Protein AF-A0A7V1U811-F1 (afdb_monomer_lite)

Structure (mmCIF, N/CA/C/O backbone):
data_AF-A0A7V1U811-F1
#
_entry.id   AF-A0A7V1U811-F1
#
loop_
_atom_site.group_PDB
_atom_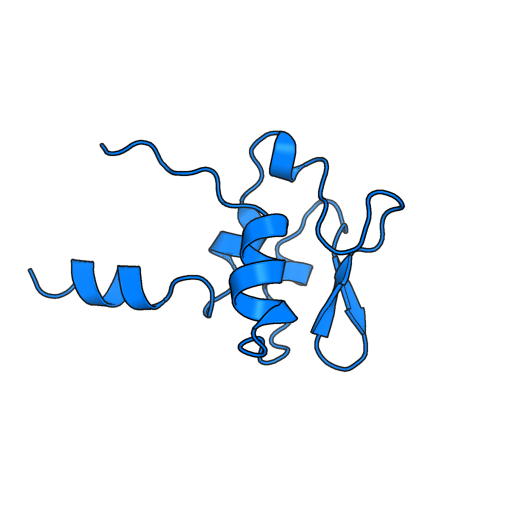site.id
_atom_site.type_symbol
_atom_site.label_atom_id
_atom_site.label_alt_id
_atom_site.label_comp_id
_atom_site.label_asym_id
_atom_site.label_entity_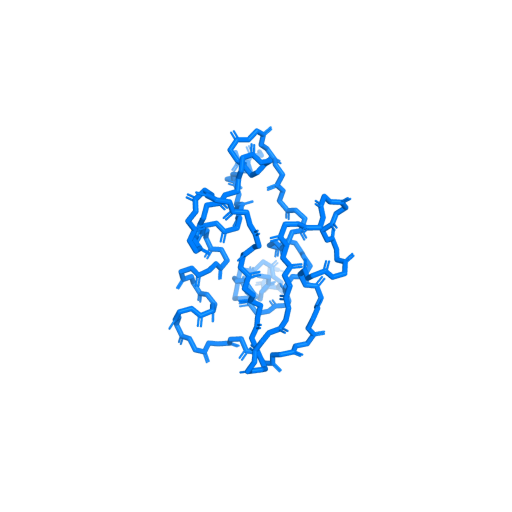id
_atom_site.label_seq_id
_atom_site.pdbx_PDB_ins_code
_atom_site.Cartn_x
_atom_site.Cartn_y
_atom_site.Cartn_z
_atom_site.occupancy
_atom_site.B_iso_or_equiv
_atom_site.auth_seq_id
_atom_site.auth_comp_id
_atom_site.auth_asym_id
_atom_site.auth_atom_id
_atom_site.pdbx_PDB_model_num
ATOM 1 N N . MET A 1 1 ? 10.917 14.079 20.013 1.00 42.53 1 MET A N 1
ATOM 2 C CA . MET A 1 1 ? 10.414 13.596 18.714 1.00 42.53 1 MET A CA 1
ATOM 3 C C . MET A 1 1 ? 10.894 12.162 18.587 1.00 42.53 1 MET A C 1
ATOM 5 O O . MET A 1 1 ? 12.098 11.974 18.458 1.00 42.53 1 MET A O 1
ATOM 9 N N . ALA A 1 2 ? 10.025 11.167 18.772 1.00 49.22 2 ALA A N 1
ATOM 10 C CA . ALA A 1 2 ? 10.405 9.785 18.473 1.00 49.22 2 ALA A CA 1
ATOM 11 C C . ALA A 1 2 ? 10.816 9.695 16.987 1.00 49.22 2 ALA A C 1
ATOM 13 O O . ALA A 1 2 ? 10.305 10.494 16.190 1.00 49.22 2 ALA A O 1
ATOM 14 N N . PRO A 1 3 ? 11.749 8.808 16.597 1.00 49.06 3 PRO A N 1
ATOM 15 C CA . PRO A 1 3 ? 12.026 8.572 15.187 1.00 49.06 3 PRO A CA 1
ATOM 16 C C . PRO A 1 3 ? 10.706 8.236 14.493 1.00 49.06 3 PRO A C 1
ATOM 18 O O . PRO A 1 3 ? 9.950 7.395 14.973 1.00 49.06 3 PRO A O 1
ATOM 21 N N . LYS A 1 4 ? 10.391 8.932 13.400 1.00 56.09 4 LYS A N 1
ATOM 22 C CA . LYS A 1 4 ? 9.261 8.543 12.563 1.00 56.09 4 LYS A CA 1
ATOM 23 C C . LYS A 1 4 ? 9.677 7.242 11.885 1.00 56.09 4 LYS A C 1
ATOM 25 O O . LYS A 1 4 ? 10.463 7.288 10.942 1.00 56.09 4 LYS A O 1
ATOM 30 N N . GLU A 1 5 ? 9.224 6.112 12.422 1.00 75.81 5 GLU A N 1
ATOM 31 C CA . GLU A 1 5 ? 9.349 4.805 11.776 1.00 75.81 5 GLU A CA 1
ATOM 32 C C . GLU A 1 5 ? 8.911 4.971 10.312 1.00 75.81 5 GLU A C 1
ATOM 34 O O . GLU A 1 5 ? 7.818 5.477 10.033 1.00 75.81 5 GLU A O 1
ATOM 39 N N . ASN A 1 6 ? 9.806 4.675 9.367 1.00 85.88 6 ASN A N 1
ATOM 40 C CA . ASN A 1 6 ? 9.535 4.877 7.946 1.00 85.88 6 ASN A CA 1
ATOM 41 C C . ASN A 1 6 ? 8.652 3.737 7.432 1.00 85.88 6 ASN A C 1
ATOM 43 O O . ASN A 1 6 ? 9.159 2.757 6.891 1.00 85.88 6 ASN A O 1
ATOM 47 N N . THR A 1 7 ? 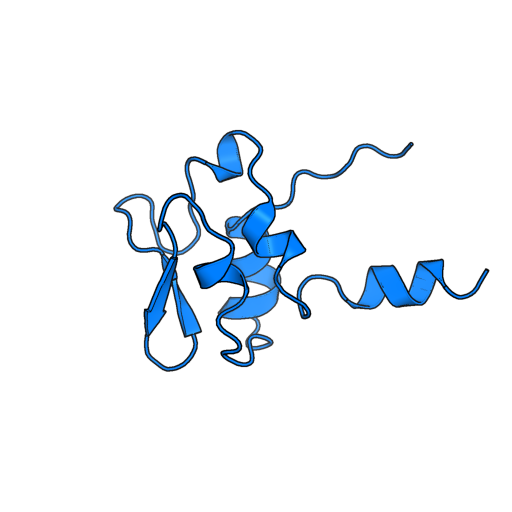7.343 3.870 7.634 1.00 95.00 7 THR A N 1
ATOM 48 C CA . THR A 1 7 ? 6.356 2.907 7.144 1.00 95.00 7 THR A CA 1
ATOM 49 C C . THR A 1 7 ? 6.200 3.010 5.631 1.00 95.00 7 THR A C 1
ATOM 51 O O . THR A 1 7 ? 6.164 4.104 5.065 1.00 95.00 7 THR A O 1
ATOM 54 N N . GLN A 1 8 ? 6.087 1.868 4.964 1.00 97.00 8 GLN A N 1
ATOM 55 C CA . GLN A 1 8 ? 6.035 1.774 3.511 1.00 97.00 8 GLN A CA 1
ATOM 56 C C . GLN A 1 8 ? 5.044 0.703 3.026 1.00 97.00 8 GLN A C 1
ATOM 58 O O . GLN A 1 8 ? 4.236 0.183 3.793 1.00 97.00 8 GLN A O 1
ATOM 63 N N . TRP A 1 9 ? 5.077 0.385 1.724 1.00 97.88 9 TRP A N 1
ATOM 64 C CA . TRP A 1 9 ? 4.163 -0.591 1.119 1.00 97.88 9 TRP A CA 1
ATOM 65 C C . TRP A 1 9 ? 4.222 -1.958 1.802 1.00 97.88 9 TRP A C 1
ATOM 67 O O . TRP A 1 9 ? 3.170 -2.546 2.014 1.00 97.88 9 TRP A O 1
ATOM 77 N N . TYR A 1 10 ? 5.415 -2.419 2.189 1.00 97.81 10 TYR A N 1
ATOM 78 C CA . TYR A 1 10 ? 5.580 -3.669 2.930 1.00 97.81 10 TYR A CA 1
ATOM 79 C C . TYR A 1 10 ? 4.687 -3.704 4.180 1.00 97.81 10 TYR A C 1
ATOM 81 O O . TYR A 1 10 ? 3.875 -4.613 4.337 1.00 97.81 10 TYR A O 1
ATOM 89 N N . ASP A 1 11 ? 4.755 -2.669 5.021 1.00 97.81 11 ASP A N 1
ATOM 90 C CA . ASP A 1 11 ? 3.953 -2.589 6.246 1.00 97.81 11 ASP A CA 1
ATOM 91 C C . ASP A 1 11 ? 2.456 -2.527 5.925 1.00 97.81 11 ASP A C 1
ATOM 93 O O . ASP A 1 11 ? 1.657 -3.238 6.528 1.00 97.81 11 ASP A O 1
ATOM 97 N N . LEU A 1 12 ? 2.061 -1.723 4.929 1.00 97.75 12 LEU A N 1
ATOM 98 C CA . LEU A 1 12 ? 0.660 -1.623 4.516 1.00 97.75 12 LEU A CA 1
ATOM 99 C C . LEU A 1 12 ? 0.111 -2.957 3.990 1.00 97.75 12 LEU A C 1
ATOM 101 O O . LEU A 1 12 ? -1.027 -3.322 4.290 1.00 97.75 12 LEU A O 1
ATOM 105 N N . TYR A 1 13 ? 0.901 -3.667 3.186 1.00 98.44 13 TYR A N 1
ATOM 106 C CA . TYR A 1 13 ? 0.524 -4.953 2.621 1.00 98.44 13 TYR A CA 1
ATOM 107 C C . TYR A 1 13 ? 0.287 -5.969 3.740 1.00 98.44 13 TYR A C 1
ATOM 109 O O . TYR A 1 13 ? -0.810 -6.514 3.832 1.00 98.44 13 TYR A O 1
ATOM 117 N N . HIS A 1 14 ? 1.262 -6.151 4.632 1.00 98.25 14 HIS A N 1
ATOM 118 C CA . HIS A 1 14 ? 1.191 -7.142 5.709 1.00 98.25 14 HIS A CA 1
ATOM 119 C C . HIS A 1 14 ? 0.141 -6.786 6.774 1.00 98.25 14 HIS A C 1
ATOM 121 O O . HIS A 1 14 ? -0.649 -7.637 7.176 1.00 98.25 14 HIS A O 1
ATOM 127 N N . GLU A 1 15 ? 0.064 -5.523 7.201 1.00 97.19 15 GLU A N 1
ATOM 128 C CA . GLU A 1 15 ? -0.827 -5.117 8.299 1.00 97.19 15 GLU A CA 1
ATOM 129 C C . GLU A 1 15 ? -2.279 -4.881 7.862 1.00 97.19 15 GLU A C 1
ATOM 131 O O . GLU A 1 15 ? -3.181 -4.959 8.695 1.00 97.19 15 GLU A O 1
ATOM 136 N N . VAL A 1 16 ? -2.542 -4.587 6.581 1.00 97.25 16 VAL A N 1
ATOM 137 C CA . VAL A 1 16 ? -3.896 -4.228 6.114 1.00 97.25 16 VAL A CA 1
ATOM 138 C C . VAL A 1 16 ? -4.395 -5.128 4.991 1.00 97.25 16 VAL A C 1
ATOM 140 O O . VAL A 1 16 ? -5.546 -5.570 5.036 1.00 97.25 16 VAL A O 1
ATOM 143 N N . VAL A 1 17 ? -3.587 -5.379 3.961 1.00 97.69 17 VAL A N 1
ATOM 144 C CA . VAL A 1 17 ? -4.044 -6.102 2.761 1.00 97.69 17 VAL A CA 1
ATOM 145 C C . VAL A 1 17 ? -4.113 -7.603 3.025 1.00 97.69 17 VAL A C 1
ATOM 147 O O . VAL A 1 17 ? -5.181 -8.197 2.871 1.00 97.69 17 VAL A O 1
ATOM 150 N N . GLU A 1 18 ? -3.009 -8.200 3.464 1.00 97.94 18 GLU A N 1
ATOM 151 C CA . GLU A 1 18 ? -2.909 -9.623 3.788 1.00 97.94 18 GLU A CA 1
ATOM 152 C C . GLU A 1 18 ? -3.748 -9.974 5.023 1.00 97.94 18 GLU A C 1
ATOM 154 O O . GLU A 1 18 ? -4.461 -10.977 5.025 1.00 97.94 18 GLU A O 1
ATOM 159 N N . ALA A 1 19 ? -3.778 -9.085 6.021 1.00 96.69 19 ALA A N 1
ATOM 160 C CA . ALA A 1 19 ? -4.620 -9.221 7.210 1.00 96.69 19 ALA A CA 1
ATOM 161 C C . ALA A 1 19 ? -6.138 -9.118 6.934 1.00 96.69 19 ALA A C 1
ATOM 163 O O . ALA A 1 19 ? -6.946 -9.320 7.841 1.00 96.69 19 ALA A O 1
ATOM 164 N N . GLY A 1 20 ? -6.555 -8.782 5.705 1.00 96.06 20 GLY A N 1
ATOM 165 C CA . GLY A 1 20 ? -7.969 -8.692 5.324 1.00 96.06 20 GLY A CA 1
ATOM 166 C C . GLY A 1 20 ? -8.708 -7.468 5.879 1.00 96.06 20 GLY A C 1
ATOM 167 O O . GLY A 1 20 ? -9.938 -7.453 5.903 1.00 96.06 20 GLY A O 1
ATOM 168 N N . LEU A 1 21 ? -7.986 -6.434 6.318 1.00 96.19 21 LEU A N 1
ATOM 169 C CA . LEU A 1 21 ? -8.559 -5.179 6.824 1.00 96.19 21 LEU A CA 1
ATOM 170 C C . LEU A 1 21 ? -8.832 -4.155 5.712 1.00 96.19 21 LEU A C 1
ATOM 172 O O . LEU A 1 21 ? -9.558 -3.179 5.932 1.00 96.19 21 LEU A O 1
ATOM 176 N N . CYS A 1 22 ? -8.250 -4.358 4.527 1.00 97.12 22 CYS A N 1
ATOM 177 C CA . CYS A 1 22 ? -8.482 -3.521 3.357 1.00 97.12 22 CYS A CA 1
ATOM 178 C C . CYS A 1 22 ? -9.958 -3.556 2.930 1.00 97.12 22 CYS A C 1
ATOM 180 O O . CYS A 1 22 ? -10.536 -4.621 2.729 1.00 97.12 22 CYS A O 1
ATOM 182 N N . THR A 1 23 ? -10.558 -2.381 2.732 1.00 96.44 23 THR A N 1
ATOM 183 C CA . THR A 1 23 ? -11.961 -2.231 2.307 1.00 96.44 23 THR A CA 1
ATOM 184 C C . THR A 1 23 ? -12.117 -1.750 0.861 1.00 96.44 23 THR A C 1
ATOM 186 O O . THR A 1 23 ? -13.197 -1.310 0.476 1.00 96.44 23 THR A O 1
ATOM 189 N N . GLY A 1 24 ? -11.045 -1.779 0.061 1.00 97.00 24 GLY A N 1
ATOM 190 C CA . GLY A 1 24 ? -11.101 -1.411 -1.358 1.00 97.00 24 GLY A CA 1
ATOM 191 C C . GLY A 1 24 ? -11.327 0.083 -1.638 1.00 97.00 24 GLY A C 1
ATOM 192 O O . GLY A 1 24 ? -11.835 0.437 -2.694 1.00 97.00 24 GLY A O 1
ATOM 193 N N . CYS A 1 25 ? -10.956 0.993 -0.725 1.00 97.44 25 CYS A N 1
ATOM 194 C CA . CYS A 1 25 ? -11.194 2.437 -0.903 1.00 97.44 25 CYS A CA 1
ATOM 195 C C . CYS A 1 25 ? -10.285 3.122 -1.943 1.00 97.44 25 CYS A C 1
ATOM 197 O O . CYS A 1 25 ? -10.495 4.291 -2.254 1.00 97.44 25 CYS A O 1
ATOM 199 N N . THR A 1 26 ? -9.265 2.430 -2.461 1.00 98.19 26 THR A N 1
ATOM 200 C CA . THR A 1 26 ? -8.294 2.904 -3.476 1.00 98.19 26 THR A CA 1
ATOM 201 C C . THR A 1 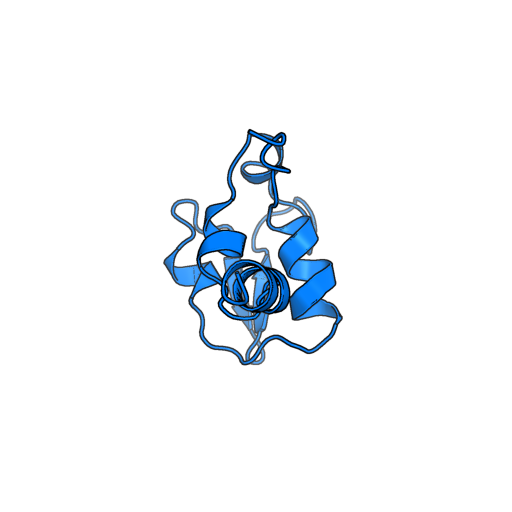26 ? -7.401 4.092 -3.077 1.00 98.19 26 THR A C 1
ATOM 203 O O . THR A 1 26 ? -6.574 4.525 -3.877 1.00 98.19 26 THR A O 1
ATOM 206 N N . ALA A 1 27 ? -7.473 4.582 -1.834 1.00 98.12 27 ALA A N 1
ATOM 207 C CA . ALA A 1 27 ? -6.698 5.744 -1.385 1.00 98.12 27 ALA A CA 1
ATOM 208 C C . ALA A 1 27 ? -5.175 5.569 -1.551 1.00 98.12 27 ALA A C 1
ATOM 210 O O . ALA A 1 27 ? -4.499 6.478 -2.028 1.00 98.12 27 ALA A O 1
ATOM 211 N N . CYS A 1 28 ? -4.634 4.390 -1.225 1.00 98.38 28 CYS A N 1
ATOM 212 C CA . CYS A 1 28 ? -3.206 4.091 -1.384 1.00 98.38 28 CYS A CA 1
ATOM 213 C C . CYS A 1 28 ? -2.743 4.111 -2.850 1.00 98.38 28 CYS A C 1
ATOM 215 O O . CYS A 1 28 ? -1.606 4.494 -3.118 1.00 98.38 28 CYS A O 1
ATOM 217 N N . ILE A 1 29 ? -3.623 3.737 -3.784 1.00 98.31 29 ILE A N 1
ATOM 218 C CA . ILE A 1 29 ? -3.348 3.712 -5.225 1.00 98.31 29 ILE A CA 1
ATOM 219 C C . ILE A 1 29 ? -3.276 5.142 -5.751 1.00 98.31 29 ILE A C 1
ATOM 221 O O . ILE A 1 29 ? -2.273 5.530 -6.341 1.00 98.31 29 ILE A O 1
ATOM 225 N N . VAL A 1 30 ? -4.303 5.948 -5.464 1.00 98.25 30 VAL A N 1
ATOM 226 C CA . VAL A 1 30 ? -4.371 7.357 -5.889 1.00 98.25 30 VAL A CA 1
ATOM 227 C C . VAL A 1 30 ? -3.224 8.178 -5.295 1.00 98.25 30 VAL A C 1
ATOM 229 O O . VAL A 1 30 ? -2.682 9.058 -5.958 1.00 98.25 30 VAL A O 1
ATOM 232 N N . ALA A 1 31 ? -2.825 7.883 -4.056 1.00 98.12 31 ALA A N 1
ATOM 233 C CA . ALA A 1 31 ? -1.734 8.580 -3.385 1.00 98.12 31 ALA A CA 1
ATOM 234 C C . ALA A 1 31 ? -0.337 8.211 -3.910 1.00 98.12 31 ALA A C 1
ATOM 236 O O . ALA A 1 31 ? 0.622 8.907 -3.581 1.00 98.12 31 ALA A O 1
ATOM 237 N N . CYS A 1 32 ? -0.183 7.128 -4.679 1.00 98.19 32 CYS A N 1
ATOM 238 C CA . CYS A 1 32 ? 1.117 6.681 -5.170 1.00 98.19 32 CYS A CA 1
ATOM 239 C C . CYS A 1 32 ? 1.519 7.452 -6.446 1.00 98.19 32 CYS A C 1
ATOM 241 O O . CYS A 1 32 ? 1.015 7.140 -7.524 1.00 98.19 32 CYS A O 1
ATOM 243 N N . PRO A 1 33 ? 2.486 8.394 -6.399 1.00 97.81 33 PRO A N 1
ATOM 244 C CA . PRO A 1 33 ? 2.875 9.168 -7.584 1.00 97.81 33 PRO A CA 1
ATOM 245 C C . PRO A 1 33 ? 3.697 8.347 -8.590 1.00 97.81 33 PRO A C 1
ATOM 247 O O . PRO A 1 33 ? 3.926 8.780 -9.716 1.00 97.81 33 PRO A O 1
ATOM 250 N N . PHE A 1 34 ? 4.175 7.174 -8.171 1.00 97.50 34 PHE A N 1
ATOM 251 C CA . PHE A 1 34 ? 5.026 6.289 -8.962 1.00 97.50 34 PHE A CA 1
ATOM 252 C C . PHE A 1 34 ? 4.243 5.160 -9.639 1.00 97.50 34 PHE A C 1
ATOM 254 O O . PHE A 1 34 ? 4.850 4.351 -10.331 1.00 97.50 34 PHE A O 1
ATOM 261 N N . HIS A 1 35 ? 2.918 5.100 -9.445 1.00 96.44 35 HIS A N 1
ATOM 262 C CA . HIS A 1 35 ? 2.046 4.064 -10.012 1.00 96.44 35 HIS A CA 1
ATOM 263 C C . HIS A 1 35 ? 2.518 2.629 -9.702 1.00 96.44 35 HIS A C 1
ATOM 265 O O . HIS A 1 35 ? 2.378 1.727 -10.521 1.00 96.44 35 HIS A O 1
ATOM 271 N N . VAL A 1 36 ? 3.088 2.417 -8.508 1.00 98.19 36 VAL A N 1
ATOM 272 C CA . VAL A 1 36 ? 3.535 1.090 -8.037 1.00 98.19 36 VAL A CA 1
ATOM 273 C C . VAL A 1 36 ? 2.344 0.181 -7.731 1.00 98.19 36 VAL A C 1
ATOM 275 O O . VAL A 1 36 ? 2.469 -1.037 -7.814 1.00 98.19 36 VAL A O 1
ATOM 278 N N . LEU A 1 37 ? 1.200 0.767 -7.369 1.00 98.38 37 LEU A N 1
ATOM 279 C CA . LEU A 1 37 ? 0.003 0.041 -6.959 1.00 98.38 37 LEU A CA 1
ATOM 280 C C . LEU A 1 37 ? -1.085 0.111 -8.035 1.00 98.38 37 LEU A C 1
ATOM 282 O O . LEU A 1 37 ? -1.349 1.179 -8.586 1.00 98.38 37 LEU A O 1
ATOM 286 N N . GLY A 1 38 ? -1.738 -1.021 -8.277 1.00 98.00 38 GLY A N 1
ATOM 287 C CA . GLY A 1 38 ? -2.936 -1.186 -9.095 1.00 98.00 38 GLY A CA 1
ATOM 288 C C . GLY A 1 38 ? -4.109 -1.715 -8.275 1.00 98.00 38 GLY A C 1
ATOM 289 O O . GLY A 1 38 ? -4.043 -1.764 -7.046 1.00 98.00 38 GLY A O 1
ATOM 290 N N . TYR A 1 39 ? -5.192 -2.102 -8.950 1.00 97.81 39 TYR A N 1
ATOM 291 C CA . TYR A 1 39 ? -6.426 -2.565 -8.313 1.00 97.81 39 TYR A CA 1
ATOM 292 C C . TYR A 1 39 ? -6.959 -3.828 -8.985 1.00 97.81 39 TYR A C 1
ATOM 294 O O . TYR A 1 39 ? -7.325 -3.788 -10.158 1.00 97.81 39 TYR A O 1
ATOM 302 N N . GLU A 1 40 ? -7.047 -4.919 -8.229 1.00 97.38 40 GLU A N 1
ATOM 303 C CA . GLU A 1 40 ? -7.559 -6.215 -8.685 1.00 97.38 40 GLU A CA 1
ATOM 304 C C . GLU A 1 40 ? -8.387 -6.858 -7.570 1.00 97.38 40 GLU A C 1
ATOM 306 O O . GLU A 1 40 ? -8.054 -6.720 -6.395 1.00 97.38 40 GLU A O 1
ATOM 311 N N . ASP A 1 41 ? -9.494 -7.524 -7.912 1.00 95.06 41 ASP A N 1
ATOM 312 C CA . ASP A 1 41 ? -10.356 -8.244 -6.957 1.00 95.06 41 ASP A CA 1
ATOM 313 C C . ASP A 1 41 ? -10.672 -7.468 -5.664 1.00 95.06 41 ASP A C 1
ATOM 315 O O . ASP A 1 41 ? -10.652 -7.993 -4.547 1.00 95.06 41 ASP A O 1
ATOM 319 N N . TYR A 1 42 ? -10.981 -6.181 -5.835 1.00 95.12 42 TYR A N 1
ATOM 320 C CA . TYR A 1 42 ? -11.289 -5.228 -4.768 1.00 95.12 42 TYR A CA 1
ATOM 321 C C . TYR A 1 42 ? -10.146 -4.955 -3.773 1.00 95.12 42 TYR A C 1
ATOM 323 O O . TYR A 1 42 ? -10.382 -4.469 -2.663 1.00 95.12 42 TYR A O 1
ATOM 331 N N . ARG A 1 43 ? -8.897 -5.231 -4.160 1.00 97.38 43 ARG A N 1
ATOM 332 C CA . ARG A 1 43 ? -7.698 -5.036 -3.339 1.00 97.38 43 ARG A CA 1
ATOM 333 C C . ARG A 1 43 ? -6.590 -4.324 -4.116 1.00 97.38 43 ARG A C 1
ATOM 335 O O . ARG A 1 43 ? -6.516 -4.427 -5.340 1.00 97.38 43 ARG A O 1
ATOM 342 N N . PRO A 1 44 ? -5.720 -3.574 -3.422 1.00 98.25 44 PRO A N 1
ATOM 343 C CA . PRO A 1 44 ? -4.513 -3.059 -4.041 1.00 98.25 44 PRO A CA 1
ATOM 344 C C . PRO A 1 44 ? -3.537 -4.204 -4.331 1.00 98.25 44 PRO A C 1
ATOM 346 O O . PRO A 1 44 ? -3.328 -5.071 -3.482 1.00 98.25 44 PRO A O 1
ATOM 349 N N . VAL A 1 45 ? -2.914 -4.164 -5.505 1.00 98.00 45 VAL A N 1
ATOM 350 C CA . VAL A 1 45 ? -1.828 -5.070 -5.908 1.00 98.00 45 VAL A CA 1
ATOM 351 C C . VAL A 1 45 ? -0.601 -4.260 -6.296 1.00 98.00 45 VAL A C 1
ATOM 353 O O . VAL A 1 45 ? -0.727 -3.130 -6.762 1.00 98.00 45 VAL A O 1
ATOM 356 N N . GLN A 1 46 ? 0.584 -4.820 -6.104 1.00 97.62 46 GLN A N 1
ATOM 357 C CA . GLN A 1 46 ? 1.828 -4.233 -6.590 1.00 97.62 46 GLN A CA 1
ATOM 358 C C . GLN A 1 46 ? 2.013 -4.617 -8.075 1.00 97.62 46 GLN A C 1
ATOM 360 O O . GLN A 1 46 ? 1.694 -5.741 -8.459 1.00 97.62 46 GLN A O 1
ATOM 365 N N . LEU A 1 47 ? 2.477 -3.678 -8.911 1.00 97.25 47 LEU A N 1
ATOM 366 C CA . LEU A 1 47 ? 2.569 -3.826 -10.376 1.00 97.25 47 LEU A CA 1
ATOM 367 C C . LEU A 1 47 ? 3.992 -4.025 -10.942 1.00 97.25 47 LEU A C 1
ATOM 369 O O . LEU A 1 47 ? 4.150 -4.185 -12.150 1.00 97.25 47 LEU A O 1
ATOM 373 N N . GLN A 1 48 ? 5.032 -3.941 -10.117 1.00 94.81 48 GLN A N 1
ATOM 374 C CA . GLN A 1 48 ? 6.438 -4.037 -10.518 1.00 94.81 48 GLN A CA 1
ATOM 375 C C . GLN A 1 48 ? 7.013 -5.445 -10.292 1.00 94.81 48 GLN A C 1
ATOM 377 O O . GLN A 1 48 ? 6.520 -6.239 -9.499 1.00 94.81 48 GLN A O 1
ATOM 382 N N . GLU A 1 49 ? 8.136 -5.754 -10.936 1.00 93.00 49 GLU A N 1
ATOM 383 C CA . GLU A 1 49 ? 8.792 -7.070 -10.828 1.00 93.00 49 GLU A CA 1
ATOM 384 C C . GLU A 1 49 ? 9.486 -7.319 -9.468 1.00 93.00 49 GLU A C 1
ATOM 386 O O . GLU A 1 49 ? 10.141 -8.342 -9.280 1.00 93.00 49 GLU A O 1
ATOM 391 N N . ASP A 1 50 ? 9.322 -6.414 -8.499 1.00 87.38 50 ASP A N 1
ATOM 392 C CA . ASP A 1 50 ?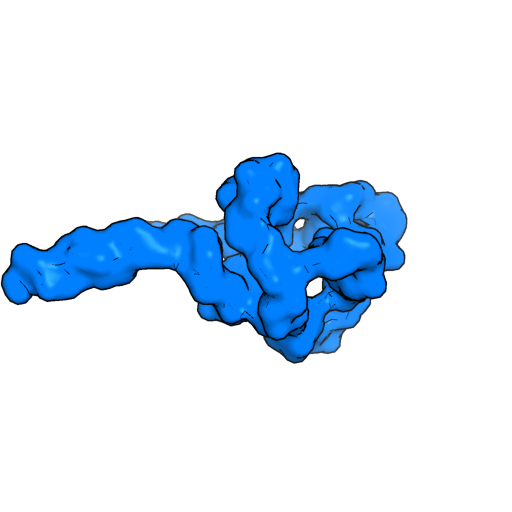 9.984 -6.473 -7.191 1.00 87.38 50 ASP A CA 1
ATOM 393 C C . ASP A 1 50 ? 9.332 -7.470 -6.210 1.00 87.38 50 ASP A C 1
ATOM 395 O O . ASP A 1 50 ? 9.933 -7.806 -5.189 1.00 87.38 50 ASP A O 1
ATOM 399 N N . GLY A 1 51 ? 8.120 -7.955 -6.501 1.00 94.31 51 GLY A N 1
ATOM 400 C CA . GLY A 1 51 ? 7.337 -8.836 -5.626 1.00 94.31 51 GLY A CA 1
ATOM 401 C C . GLY A 1 51 ? 6.134 -8.144 -4.977 1.00 94.31 51 GLY A C 1
ATOM 402 O O . GLY A 1 51 ? 6.074 -6.920 -4.877 1.00 94.31 51 GLY A O 1
ATOM 403 N N . VAL A 1 52 ? 5.159 -8.942 -4.525 1.00 97.19 52 VAL A N 1
ATOM 404 C CA . VAL A 1 52 ? 3.819 -8.465 -4.117 1.00 97.19 52 VAL A CA 1
ATOM 405 C C . VAL A 1 52 ? 3.829 -7.436 -2.979 1.00 97.19 52 VAL A C 1
ATOM 407 O O . VAL A 1 52 ? 2.947 -6.583 -2.908 1.00 97.19 52 VAL A O 1
ATOM 410 N N . ASP A 1 53 ? 4.848 -7.469 -2.124 1.00 97.62 53 ASP A N 1
ATOM 411 C CA . ASP A 1 53 ? 4.991 -6.646 -0.922 1.00 97.62 53 ASP A CA 1
ATOM 412 C C . ASP A 1 53 ? 6.208 -5.701 -0.975 1.00 97.62 53 ASP A C 1
ATOM 414 O O . ASP A 1 53 ? 6.574 -5.091 0.032 1.00 97.62 53 ASP A O 1
ATOM 418 N N . ARG A 1 54 ? 6.844 -5.539 -2.145 1.00 97.31 54 ARG A N 1
ATOM 419 C CA . ARG A 1 54 ? 8.068 -4.737 -2.306 1.00 97.31 54 ARG A CA 1
ATOM 420 C C . ARG A 1 54 ? 7.837 -3.446 -3.080 1.00 97.31 54 ARG A C 1
ATOM 422 O O . ARG A 1 54 ? 7.117 -3.416 -4.074 1.00 97.31 54 ARG A O 1
ATOM 429 N N . CYS A 1 55 ? 8.485 -2.370 -2.634 1.00 97.19 55 CYS A N 1
ATOM 430 C CA . CYS A 1 55 ? 8.450 -1.069 -3.294 1.00 97.19 55 CYS A CA 1
ATOM 431 C C . CYS A 1 55 ? 9.803 -0.363 -3.152 1.00 97.19 55 CYS A C 1
ATOM 433 O O . CYS A 1 55 ? 10.118 0.183 -2.094 1.00 97.19 55 CYS A O 1
ATOM 435 N N . ALA A 1 56 ? 10.561 -0.263 -4.248 1.00 96.44 56 ALA A N 1
ATOM 436 C CA . ALA A 1 56 ? 11.874 0.390 -4.253 1.00 96.44 56 ALA A CA 1
ATOM 437 C C . ALA A 1 56 ? 11.840 1.879 -3.841 1.00 96.44 56 ALA A C 1
ATOM 439 O O . ALA A 1 56 ? 12.865 2.462 -3.478 1.00 96.44 56 ALA A O 1
ATOM 440 N N . HIS A 1 57 ? 10.674 2.530 -3.921 1.00 97.00 57 HIS A N 1
ATOM 441 C CA . HIS A 1 57 ? 10.480 3.898 -3.434 1.00 97.00 57 HIS A CA 1
ATOM 442 C C . HIS A 1 57 ? 10.278 3.942 -1.914 1.00 97.00 57 HIS A C 1
ATOM 444 O O . HIS A 1 57 ? 10.730 4.887 -1.266 1.00 97.00 57 HIS A O 1
ATOM 450 N N . GLY A 1 58 ? 9.615 2.933 -1.347 1.00 95.81 58 GLY A N 1
ATOM 451 C CA . GLY A 1 58 ? 9.439 2.769 0.095 1.00 95.81 58 GLY A CA 1
ATOM 452 C C . GLY A 1 58 ? 10.767 2.523 0.805 1.00 95.81 58 GLY A C 1
ATOM 453 O O . GLY A 1 58 ? 11.086 3.223 1.768 1.00 95.81 58 GLY A O 1
ATOM 454 N N . ASP A 1 59 ? 11.612 1.674 0.216 1.00 94.81 59 ASP A N 1
ATOM 455 C CA . ASP A 1 59 ? 12.992 1.426 0.665 1.00 94.81 59 ASP A CA 1
ATOM 456 C C . ASP A 1 59 ? 13.859 2.700 0.703 1.00 94.81 59 ASP A C 1
ATOM 458 O O . ASP A 1 59 ? 14.870 2.760 1.401 1.00 94.81 59 ASP A O 1
ATOM 462 N N . LYS A 1 60 ? 13.452 3.746 -0.030 1.00 95.12 60 LYS A N 1
ATOM 463 C CA . LYS A 1 60 ? 14.109 5.061 -0.087 1.00 95.12 60 LYS A CA 1
ATOM 464 C C . LYS A 1 60 ? 13.425 6.142 0.760 1.00 95.12 60 LYS A C 1
ATOM 466 O O . LYS A 1 60 ? 13.850 7.294 0.694 1.00 95.12 60 LYS A O 1
ATOM 471 N N . GLY A 1 61 ? 12.377 5.821 1.522 1.00 94.38 61 GLY A N 1
ATOM 472 C CA . GLY A 1 61 ? 11.690 6.790 2.393 1.00 94.38 61 GLY A CA 1
ATOM 473 C C . GLY A 1 61 ? 10.245 7.142 2.028 1.00 94.38 61 GLY A C 1
ATOM 474 O O . GLY A 1 61 ? 9.666 8.029 2.656 1.00 94.38 61 GLY A O 1
ATOM 475 N N . CYS A 1 62 ? 9.653 6.537 0.993 1.00 96.50 62 CYS A N 1
ATOM 476 C CA . CYS A 1 62 ? 8.271 6.844 0.609 1.00 96.50 62 CYS A CA 1
ATOM 477 C C . CYS A 1 62 ? 7.256 6.188 1.560 1.00 96.50 62 CYS A C 1
ATOM 479 O O . CYS A 1 62 ? 7.218 4.968 1.679 1.00 96.50 62 CYS A O 1
ATOM 481 N N . SER A 1 63 ? 6.367 7.000 2.137 1.00 96.06 63 SER A N 1
ATOM 482 C CA . SER A 1 63 ? 5.309 6.585 3.080 1.00 96.06 63 SER A CA 1
ATOM 483 C C . SER A 1 63 ? 3.902 7.026 2.646 1.00 96.06 63 SER A C 1
ATOM 485 O O . SER A 1 63 ? 2.956 7.043 3.426 1.00 96.06 63 SER A O 1
ATOM 487 N N . LEU A 1 64 ? 3.725 7.431 1.384 1.00 96.94 64 LEU A N 1
ATOM 488 C CA . LEU A 1 64 ? 2.459 8.034 0.942 1.00 96.94 64 LEU A CA 1
ATOM 489 C C . LEU A 1 64 ? 1.278 7.058 0.996 1.00 96.94 64 LEU A C 1
ATOM 491 O O . LEU A 1 64 ? 0.171 7.459 1.343 1.00 96.94 64 LEU A O 1
ATOM 495 N N . CYS A 1 65 ? 1.505 5.779 0.689 1.00 97.75 65 CYS A N 1
ATOM 496 C CA . CYS A 1 65 ? 0.444 4.774 0.729 1.00 97.75 65 CYS A CA 1
ATOM 497 C C . CYS A 1 65 ? -0.031 4.480 2.162 1.00 97.75 65 CYS A C 1
ATOM 499 O O . CYS A 1 65 ? -1.238 4.368 2.375 1.00 97.75 65 CYS A O 1
ATOM 501 N N . THR A 1 66 ? 0.885 4.412 3.135 1.00 96.75 66 THR A N 1
ATOM 502 C CA . THR A 1 66 ? 0.566 4.205 4.556 1.00 96.75 66 THR A CA 1
ATOM 503 C C . THR A 1 66 ? -0.119 5.428 5.157 1.00 96.75 66 THR A C 1
ATOM 505 O O . THR A 1 66 ? -1.106 5.272 5.863 1.00 96.75 66 THR A O 1
ATOM 508 N N . LEU A 1 67 ? 0.311 6.646 4.804 1.00 94.31 67 LEU A N 1
ATOM 509 C CA . LEU A 1 67 ? -0.356 7.888 5.223 1.00 94.31 67 LEU A CA 1
ATOM 510 C C . LEU A 1 67 ? -1.767 8.054 4.640 1.00 94.31 67 LEU A C 1
ATOM 512 O O . LEU A 1 67 ? -2.618 8.690 5.259 1.00 94.31 67 LEU A O 1
ATOM 516 N N . ALA A 1 68 ? -2.004 7.540 3.433 1.00 96.69 68 ALA A N 1
ATOM 517 C CA . ALA A 1 68 ? -3.292 7.654 2.756 1.00 96.69 68 ALA A CA 1
ATOM 518 C C . ALA A 1 68 ? -4.297 6.577 3.179 1.00 96.69 68 ALA A C 1
ATOM 520 O O . ALA A 1 68 ? -5.505 6.775 3.033 1.00 96.69 68 ALA A O 1
ATOM 521 N N . CYS A 1 69 ? -3.826 5.421 3.647 1.00 96.94 69 CYS A N 1
ATOM 522 C CA . CYS A 1 69 ? -4.712 4.348 4.061 1.00 96.94 69 CYS A CA 1
ATOM 523 C C . CYS A 1 69 ? -5.358 4.713 5.402 1.00 96.94 69 CYS A C 1
ATOM 525 O O . CYS A 1 69 ? -4.628 4.843 6.379 1.00 96.94 69 CYS A O 1
ATOM 527 N N . PRO A 1 70 ? -6.699 4.827 5.492 1.00 93.69 70 PRO A N 1
ATOM 528 C CA . PRO A 1 70 ? -7.338 5.046 6.782 1.00 93.69 70 PRO A CA 1
ATOM 529 C C . PRO A 1 70 ? -7.016 3.868 7.702 1.00 93.69 70 PRO A C 1
ATOM 531 O O . PRO A 1 70 ? -6.388 4.046 8.720 1.00 93.69 70 PRO A O 1
ATOM 534 N N . ARG A 1 71 ? -7.234 2.629 7.256 1.00 94.56 71 ARG A N 1
ATOM 535 C CA . ARG A 1 71 ? -7.093 1.429 8.097 1.00 94.56 71 ARG A CA 1
ATOM 536 C C . ARG A 1 71 ? -5.674 1.097 8.571 1.00 94.56 71 ARG A C 1
ATOM 538 O O . ARG A 1 71 ? -5.518 0.150 9.338 1.00 94.56 71 ARG A O 1
ATOM 545 N N . PHE A 1 72 ? -4.650 1.811 8.115 1.00 94.75 72 PHE A N 1
ATOM 546 C CA . PHE A 1 72 ? -3.280 1.559 8.537 1.00 94.75 72 PHE A CA 1
ATOM 547 C C . PHE A 1 72 ? -3.016 2.228 9.887 1.00 94.75 72 PHE A C 1
ATOM 549 O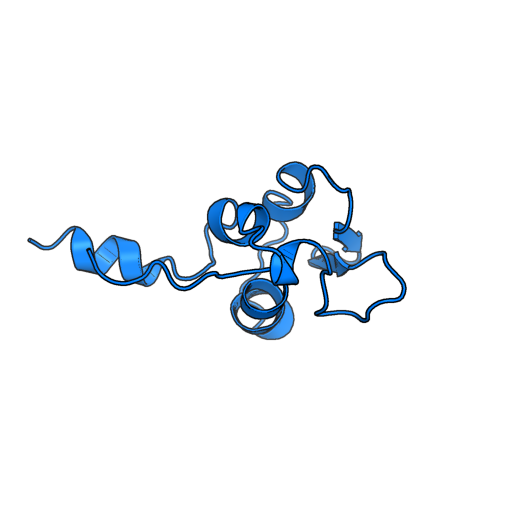 O . PHE A 1 72 ? -2.946 3.450 9.978 1.00 94.75 72 PHE A O 1
ATOM 556 N N . ARG A 1 73 ? -2.884 1.405 10.936 1.00 89.81 73 ARG A N 1
ATOM 557 C CA . ARG A 1 73 ? -2.602 1.829 12.321 1.00 89.81 73 ARG A CA 1
ATOM 558 C C . ARG A 1 73 ? -3.536 2.922 12.861 1.00 89.81 73 ARG A C 1
ATOM 560 O O . ARG A 1 73 ? -3.142 3.722 13.703 1.00 89.81 73 ARG A O 1
ATOM 567 N N . ASP A 1 74 ? -4.803 2.898 12.441 1.00 73.56 74 ASP A N 1
ATOM 568 C CA . ASP A 1 74 ? -5.862 3.812 12.909 1.00 73.56 74 ASP A CA 1
ATOM 569 C C . ASP A 1 74 ? -5.927 3.921 14.452 1.00 73.56 74 ASP A C 1
ATOM 571 O O . ASP A 1 74 ? -6.196 4.996 14.988 1.00 73.56 74 ASP A O 1
ATOM 575 N N . TRP A 1 75 ? -5.601 2.839 15.172 1.00 59.47 75 TRP A N 1
ATOM 576 C CA . TRP A 1 75 ? -5.584 2.787 16.640 1.00 59.47 75 TRP A CA 1
ATOM 577 C C . TRP A 1 75 ? -4.589 3.765 17.295 1.00 59.47 75 TRP A C 1
ATOM 579 O O . TRP A 1 75 ? -4.867 4.264 18.383 1.00 59.47 75 TRP A O 1
ATOM 589 N N . GLU A 1 76 ? -3.458 4.090 16.651 1.00 57.62 76 GLU A N 1
ATOM 590 C CA . GLU A 1 76 ? -2.461 5.027 17.203 1.00 57.62 76 GLU A CA 1
ATOM 591 C C . GLU A 1 76 ? -3.057 6.438 17.341 1.00 57.62 76 GLU A C 1
ATOM 593 O O . GLU A 1 76 ? -2.834 7.132 18.334 1.00 57.62 76 GLU A O 1
ATOM 598 N N . ARG A 1 77 ? -3.909 6.844 16.389 1.00 53.59 77 ARG A N 1
ATOM 599 C CA . ARG A 1 77 ? -4.568 8.157 16.411 1.00 53.59 77 ARG A CA 1
ATOM 600 C C . ARG A 1 77 ? -5.571 8.287 17.552 1.00 53.59 77 ARG A C 1
ATOM 602 O O . ARG A 1 77 ? -5.767 9.394 18.044 1.00 53.59 77 ARG A O 1
ATOM 609 N N . GLU A 1 78 ? -6.235 7.205 17.943 1.00 54.91 78 GLU A N 1
ATOM 610 C CA . GLU A 1 78 ? -7.225 7.207 19.028 1.00 54.91 78 GLU A CA 1
ATOM 611 C C . GLU A 1 78 ? -6.570 7.280 20.415 1.00 54.91 78 GLU A C 1
ATOM 613 O O . GLU A 1 78 ? -7.153 7.844 21.343 1.00 54.91 78 GLU A O 1
ATOM 618 N N . VAL A 1 79 ? -5.355 6.740 20.559 1.00 56.50 79 VAL A N 1
ATOM 619 C CA . VAL A 1 79 ? -4.591 6.757 21.817 1.00 56.50 79 VAL A CA 1
ATOM 620 C C . VAL A 1 79 ? -4.045 8.158 22.112 1.00 56.50 79 VAL A C 1
ATOM 622 O O . VAL A 1 79 ? -4.172 8.633 23.238 1.00 56.50 79 VAL A O 1
ATOM 625 N N . ASP A 1 80 ? -3.539 8.868 21.100 1.00 57.94 80 ASP A N 1
ATOM 626 C CA . ASP A 1 80 ? -3.006 10.233 21.255 1.00 57.94 80 ASP A CA 1
ATOM 627 C C . ASP A 1 80 ? -4.089 11.304 21.509 1.00 57.94 80 ASP A C 1
ATOM 629 O O . ASP A 1 80 ? -3.783 12.421 21.926 1.00 57.94 80 ASP A O 1
ATOM 633 N N . GLN A 1 81 ? -5.366 10.985 21.269 1.00 57.62 81 GLN A N 1
ATOM 634 C CA . GLN A 1 81 ? -6.506 11.898 21.449 1.00 57.62 81 GLN A CA 1
ATOM 635 C C . GLN A 1 81 ? -7.196 11.774 22.822 1.00 57.62 81 GLN A C 1
ATOM 637 O O . GLN A 1 81 ? -8.180 12.467 23.072 1.00 57.62 81 GLN A O 1
ATOM 642 N N . GLN A 1 82 ? -6.690 10.918 23.716 1.00 50.03 82 GLN A N 1
ATOM 643 C CA . GLN A 1 82 ? -7.199 10.730 25.086 1.00 50.03 82 GLN A CA 1
ATOM 644 C C . GLN A 1 82 ? -6.317 11.410 26.155 1.00 50.03 82 GLN A C 1
ATOM 646 O O . GLN A 1 82 ? -6.251 10.943 27.293 1.00 50.03 82 GLN A O 1
ATOM 651 N N . GLY A 1 83 ? -5.628 12.497 25.782 1.00 42.25 83 GLY A N 1
ATOM 652 C CA . GLY A 1 83 ? -4.804 13.331 26.669 1.00 42.25 83 GLY A CA 1
ATOM 653 C C . GLY A 1 83 ? -5.504 14.597 27.143 1.00 42.25 83 GLY A C 1
ATOM 654 O O . GLY A 1 83 ? -6.122 15.275 26.293 1.00 42.25 83 GLY A O 1
#

Radius of gyration: 12.92 Å; chains: 1; bounding box: 26×23×38 Å

Secondary structure (DSSP, 8-state):
--------HHHHIIIIIITT------HHHHT-TT--EEEETTEEEE-STT-TT--TTTTTT--HHHHH-TTSSHHHHHHTT--

Sequence (83 aa):
MAPKENTQWYDLYHEVVEAGLCTGCTACIVACPFHVLGYEDYRPVQLQEDGVDRCAHGDKGCSLCTLACPRFRDWEREVDQQG

Foldseek 3Di:
DPPPPLDDQLLCCVVCVVVPNQQLPCQLQVQDPPNQWDDDPSGIAGDDPQDGRDDPVSVVRDCRSLVRDCSRPVVVVVVVVPD

pLDDT: mean 89.08, std 16.26, range [42.25, 98.44]